Protein AF-A0A528BCK7-F1 (afdb_monomer_lite)

Radius of gyration: 27.26 Å; chains: 1; bounding box: 50×42×67 Å

Foldseek 3Di:
DDDDDDPPWDWDQDVVVRGIDGRVRVCVVVPPPDPVVVVCVVPPDDPVPDDDDDDDDDDPVDDPVVVCVVQPHDPCCVPQAVVCCVPVVDGGDDDDDPPADQCVPHPDHDDPVSNPD

Secondary structure (DSSP, 8-state):
------TT---EEETTTTEEEPHHHHHHHHHHSS-HHHHHHHH---GGGSPPPPPPPPP-SS-HHHHHHHTT--HHIIIIIIHHHHHTSSPPP--S---SPPGGG-SS---GGGG--

Sequence (117 aa):
KKWRLQPGRMLLIDLEKGRIVSDEEIKSEIATRHPYKSWLANTQLILEDLKPVEPRALRRDVSLLDRQQAFGFTQEDTKLLMSPMATTGQEAVGSMGTDTPISAMSDRSKLLYTYFK

Structure (mmCIF, N/CA/C/O backbone):
data_AF-A0A528BCK7-F1
#
_entry.id   AF-A0A528BCK7-F1
#
loop_
_atom_site.group_PDB
_atom_site.id
_atom_site.type_symbol
_atom_site.label_atom_id
_atom_site.label_alt_id
_atom_site.label_comp_id
_atom_site.label_asym_id
_atom_site.label_entity_id
_atom_site.label_seq_id
_atom_site.pdbx_PDB_ins_code
_atom_site.Cartn_x
_atom_site.Cartn_y
_atom_site.Cartn_z
_atom_site.occupancy
_atom_site.B_iso_or_equiv
_atom_site.auth_seq_id
_atom_site.auth_comp_id
_atom_site.auth_asym_id
_atom_site.auth_atom_id
_atom_site.pdbx_PDB_model_num
ATOM 1 N N . LYS A 1 1 ? -5.201 13.796 40.355 1.00 51.31 1 LYS A N 1
ATOM 2 C CA . LYS A 1 1 ? -4.331 13.210 39.298 1.00 51.31 1 LYS A CA 1
ATOM 3 C C . LYS A 1 1 ? -4.772 13.813 37.960 1.00 51.31 1 LYS A C 1
ATOM 5 O O . LYS A 1 1 ? -5.935 13.641 37.630 1.00 51.31 1 LYS A O 1
ATOM 10 N N . LYS A 1 2 ? -3.934 14.588 37.250 1.00 53.78 2 LYS A N 1
ATOM 11 C CA . LYS A 1 2 ? -4.297 15.155 35.931 1.00 53.78 2 LYS A CA 1
ATOM 12 C C . LYS A 1 2 ? -4.194 14.055 34.872 1.00 53.78 2 LYS A C 1
ATOM 14 O O . LYS A 1 2 ? -3.164 13.393 34.799 1.00 53.78 2 LYS A O 1
ATOM 19 N N . TRP A 1 3 ? -5.253 13.849 34.098 1.00 69.56 3 TRP A N 1
ATOM 20 C CA . TRP A 1 3 ? -5.308 12.865 33.014 1.00 69.56 3 TRP A CA 1
ATOM 21 C C . TRP A 1 3 ? -5.402 13.586 31.665 1.00 69.56 3 TRP A C 1
ATOM 23 O O . TRP A 1 3 ? -5.983 14.666 31.591 1.00 69.56 3 TRP A O 1
ATOM 33 N N . ARG A 1 4 ? -4.810 13.003 30.616 1.00 82.88 4 ARG A N 1
ATOM 34 C CA . ARG A 1 4 ? -4.876 13.496 29.229 1.00 82.88 4 ARG A CA 1
ATOM 35 C C . ARG A 1 4 ? -5.416 12.400 28.319 1.00 82.88 4 ARG A C 1
ATOM 37 O O . ARG A 1 4 ? -5.146 11.225 28.571 1.00 82.88 4 ARG A O 1
ATOM 44 N N . LEU A 1 5 ? -6.127 12.783 27.263 1.00 85.94 5 LEU A N 1
ATOM 45 C CA . LEU A 1 5 ? -6.570 11.840 26.242 1.00 85.94 5 LEU A CA 1
ATOM 46 C C . LEU A 1 5 ? -5.348 11.281 25.495 1.00 85.94 5 LEU A C 1
ATOM 48 O O . LEU A 1 5 ? -4.428 12.024 25.152 1.00 85.94 5 LEU A O 1
ATOM 52 N N . GLN A 1 6 ? -5.325 9.967 25.296 1.00 88.94 6 GLN A N 1
ATOM 53 C CA . GLN A 1 6 ? -4.287 9.258 24.543 1.00 88.94 6 GLN A CA 1
ATOM 54 C C . GLN A 1 6 ? -4.856 8.821 23.186 1.00 88.94 6 GLN A C 1
ATOM 56 O O . GLN A 1 6 ? -6.077 8.674 23.081 1.00 88.94 6 GLN A O 1
ATOM 61 N N . PRO A 1 7 ? -4.015 8.590 22.159 1.00 92.44 7 PRO A N 1
ATOM 62 C CA . PRO A 1 7 ? -4.475 8.064 20.878 1.00 92.44 7 PRO A CA 1
ATOM 63 C C . PRO A 1 7 ? -5.371 6.835 21.060 1.00 92.44 7 PRO A C 1
ATOM 65 O O . PRO A 1 7 ? -5.031 5.907 21.793 1.00 92.44 7 PRO A O 1
ATOM 68 N N . GLY A 1 8 ? -6.541 6.865 20.424 1.00 90.00 8 GLY A N 1
ATOM 69 C CA . GLY A 1 8 ? -7.517 5.782 20.486 1.00 90.00 8 GLY A CA 1
ATOM 70 C C . GLY A 1 8 ? -8.351 5.706 21.768 1.00 90.00 8 GLY A C 1
ATOM 71 O O . GLY A 1 8 ? -9.182 4.809 21.839 1.00 90.00 8 GLY A O 1
ATOM 72 N N . ARG A 1 9 ? -8.184 6.595 22.762 1.00 89.88 9 ARG A N 1
ATOM 73 C CA . ARG A 1 9 ? -9.071 6.665 23.941 1.00 89.88 9 ARG A CA 1
ATOM 74 C C . ARG A 1 9 ? -10.195 7.686 23.761 1.00 89.88 9 ARG A C 1
ATOM 76 O O . ARG A 1 9 ? -10.013 8.707 23.103 1.00 89.88 9 ARG A O 1
ATOM 83 N N . MET A 1 10 ? -11.332 7.415 24.393 1.00 88.56 10 MET A N 1
ATOM 84 C CA . MET A 1 10 ? -12.540 8.236 24.402 1.00 88.56 10 MET A CA 1
ATOM 85 C C . MET A 1 10 ? -12.836 8.771 25.809 1.00 88.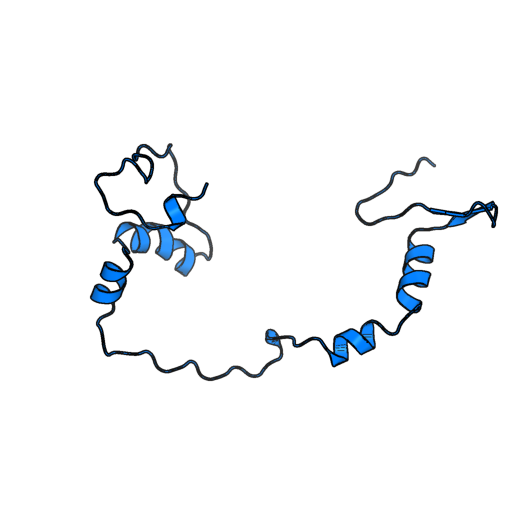56 10 MET A C 1
ATOM 87 O O . MET A 1 10 ? -12.487 8.156 26.817 1.00 88.56 10 MET A O 1
ATOM 91 N N . LEU A 1 11 ? -13.491 9.931 25.868 1.00 87.56 11 LEU A N 1
ATOM 92 C CA . LEU A 1 11 ? -14.052 10.511 27.085 1.00 87.56 11 LEU A CA 1
ATOM 93 C C . LEU A 1 11 ? -15.533 10.776 26.827 1.00 87.56 11 LEU A C 1
ATOM 95 O O . LEU A 1 11 ? -15.862 11.549 25.930 1.00 87.56 11 LEU A O 1
ATOM 99 N N . LEU A 1 12 ? -16.406 10.158 27.615 1.00 88.81 12 LEU A N 1
ATOM 100 C CA . LEU A 1 12 ? -17.843 10.403 27.563 1.00 88.81 12 LEU A CA 1
ATOM 101 C C . LEU A 1 12 ? -18.328 10.854 28.936 1.00 88.81 12 LEU A C 1
ATOM 103 O O . LEU A 1 12 ? -17.965 10.281 29.962 1.00 88.81 12 LEU A O 1
ATOM 107 N N . ILE A 1 13 ? -19.163 11.886 28.943 1.00 90.81 13 ILE A N 1
ATOM 108 C CA . ILE A 1 13 ? -19.881 12.349 30.127 1.00 90.81 13 ILE A CA 1
ATOM 109 C C . ILE A 1 13 ? -21.360 12.094 29.848 1.00 90.81 13 ILE A C 1
ATOM 111 O O . ILE A 1 13 ? -21.926 12.693 28.937 1.00 90.81 13 ILE A O 1
ATOM 115 N N . ASP A 1 14 ? -21.961 11.176 30.601 1.00 91.06 14 ASP A N 1
ATOM 116 C CA . ASP A 1 14 ? -23.384 10.853 30.512 1.00 91.06 14 ASP A CA 1
ATOM 117 C C . ASP A 1 14 ? -24.145 11.811 31.440 1.00 91.06 14 ASP A C 1
ATOM 119 O O . ASP A 1 14 ? -24.036 11.723 32.667 1.00 91.06 14 ASP A O 1
ATOM 123 N N . LEU A 1 15 ? -24.855 12.775 30.847 1.00 92.81 15 LEU A N 1
ATOM 124 C CA . LEU A 1 15 ? -25.572 13.828 31.574 1.00 92.81 15 LEU A CA 1
ATOM 125 C C . LEU A 1 15 ? -26.862 13.322 32.230 1.00 92.81 15 LEU A C 1
ATOM 127 O O . LEU A 1 15 ? -27.270 13.874 33.247 1.00 92.81 15 LEU A O 1
ATOM 131 N N . GLU A 1 16 ? -27.479 12.268 31.693 1.00 92.50 16 GLU A N 1
ATOM 132 C CA . GLU A 1 16 ? -28.690 11.670 32.266 1.00 92.50 16 GLU A CA 1
ATOM 133 C C . GLU A 1 16 ? -28.350 10.842 33.508 1.00 92.50 16 GLU A C 1
ATOM 135 O O . GLU A 1 16 ? -29.036 10.919 34.525 1.00 92.50 16 GLU A O 1
ATOM 140 N N . LYS A 1 17 ? -27.245 10.086 33.454 1.00 86.31 17 LYS A N 1
ATOM 141 C CA . LYS A 1 17 ? -26.737 9.305 34.595 1.00 86.31 17 LYS A CA 1
ATOM 142 C C . LYS A 1 17 ? -25.819 10.105 35.521 1.00 86.31 17 LYS A C 1
ATOM 144 O O . LYS A 1 17 ? -25.395 9.581 36.550 1.00 86.31 17 LYS A O 1
ATOM 149 N N . GLY A 1 18 ? -25.470 11.337 35.148 1.00 90.88 18 GLY A N 1
ATOM 150 C CA . GLY A 1 18 ? -24.630 12.245 35.929 1.00 90.88 18 GLY A CA 1
ATOM 151 C C . GLY A 1 18 ? -23.211 11.731 36.200 1.00 90.88 18 GLY A C 1
ATOM 152 O O . GLY A 1 18 ? -22.654 12.028 37.257 1.00 90.88 18 GLY A O 1
ATOM 153 N N . ARG A 1 19 ? -22.614 10.940 35.293 1.00 91.56 19 ARG A N 1
ATOM 154 C CA . ARG A 1 19 ? -21.288 10.329 35.513 1.00 91.56 19 ARG A CA 1
ATOM 155 C C . ARG A 1 19 ? -20.382 10.360 34.288 1.00 91.56 19 ARG A C 1
ATOM 157 O O . ARG A 1 19 ? -20.831 10.404 33.147 1.00 91.56 19 ARG A O 1
ATOM 164 N N . ILE A 1 20 ? -19.079 10.266 34.542 1.00 88.94 20 ILE A N 1
ATOM 165 C CA . ILE A 1 20 ? -18.073 10.039 33.501 1.00 88.94 20 ILE A CA 1
ATOM 166 C C . ILE A 1 20 ? -18.057 8.541 33.174 1.00 88.94 20 ILE A C 1
ATOM 168 O O . ILE A 1 20 ? -17.955 7.709 34.077 1.00 88.94 20 ILE A O 1
ATOM 172 N N . VAL A 1 21 ? -18.161 8.207 31.891 1.00 88.50 21 VAL A N 1
ATOM 173 C CA . VAL A 1 21 ? -18.076 6.840 31.366 1.00 88.50 21 VAL A CA 1
ATOM 174 C C . VAL A 1 21 ? -16.658 6.626 30.834 1.00 88.50 21 VAL A C 1
ATOM 176 O O . VAL A 1 21 ? -16.123 7.473 30.111 1.00 88.50 21 VAL A O 1
ATOM 179 N N . SER A 1 22 ? -16.020 5.525 31.235 1.00 88.31 22 SER A N 1
ATOM 180 C CA . SER A 1 22 ? -14.651 5.218 30.809 1.00 88.31 22 SER A CA 1
ATOM 181 C C . SER A 1 22 ? -14.599 4.750 29.352 1.00 88.31 22 SER A C 1
ATOM 183 O O . SER A 1 22 ? -15.574 4.233 28.813 1.00 88.31 22 SER A O 1
ATOM 185 N N . ASP A 1 23 ? -13.432 4.890 28.721 1.00 90.94 23 ASP A N 1
ATOM 186 C CA . ASP A 1 23 ? -13.168 4.398 27.363 1.00 90.94 23 ASP A CA 1
ATOM 187 C C . ASP A 1 23 ? -13.512 2.908 27.197 1.00 90.94 23 ASP A C 1
ATOM 189 O O . ASP A 1 23 ? -14.155 2.514 26.224 1.00 90.94 23 ASP A O 1
ATOM 193 N N . GLU A 1 24 ? -13.108 2.085 28.165 1.00 90.56 24 GLU A N 1
ATOM 194 C CA . GLU A 1 24 ? -13.338 0.643 28.156 1.00 90.56 24 GLU A CA 1
ATOM 195 C C . GLU A 1 24 ? -14.832 0.299 28.221 1.00 90.56 24 GLU A C 1
ATOM 197 O O . GLU A 1 24 ? -15.289 -0.603 27.520 1.00 90.56 24 GLU A O 1
ATOM 202 N N . GLU A 1 25 ? -15.603 1.036 29.023 1.00 91.06 25 GLU A N 1
ATOM 203 C CA . GLU A 1 25 ? -17.044 0.830 29.155 1.00 91.06 25 GLU A CA 1
ATOM 204 C C . GLU A 1 25 ? -17.778 1.200 27.859 1.00 91.06 25 GLU A C 1
ATOM 206 O O . GLU A 1 25 ? -18.547 0.387 27.346 1.00 91.06 25 GLU A O 1
ATOM 211 N N . ILE A 1 26 ? -17.466 2.365 27.275 1.00 91.19 26 ILE A N 1
ATOM 212 C CA . ILE A 1 26 ? -18.041 2.819 25.995 1.00 91.19 26 ILE A CA 1
ATOM 213 C C . ILE A 1 26 ? -17.792 1.776 24.901 1.00 91.19 26 ILE A C 1
ATOM 215 O O . ILE A 1 26 ? -18.705 1.375 24.178 1.00 91.19 26 ILE A O 1
ATOM 219 N N . LYS A 1 27 ? -16.541 1.324 24.767 1.00 94.00 27 LYS A N 1
ATOM 220 C CA . LYS A 1 27 ? -16.156 0.373 23.720 1.00 94.00 27 LYS A CA 1
ATOM 221 C C . LYS A 1 27 ? -16.772 -0.998 23.933 1.00 94.00 27 LYS A C 1
ATOM 223 O O . LYS A 1 27 ? -17.189 -1.609 22.956 1.00 94.00 27 LYS A O 1
ATOM 228 N N . SER A 1 28 ? -16.841 -1.472 25.176 1.00 93.75 28 SER A N 1
ATOM 229 C CA . SER A 1 28 ? -17.477 -2.750 25.502 1.00 93.75 28 SER A CA 1
ATOM 230 C C . SER A 1 28 ? -18.964 -2.730 25.155 1.00 93.75 28 SER A C 1
ATOM 232 O O . SER A 1 28 ? -19.458 -3.643 24.491 1.00 93.75 28 SER A O 1
ATOM 234 N N . GLU A 1 29 ? -19.666 -1.653 25.517 1.00 92.44 29 GLU A N 1
ATOM 235 C CA . GLU A 1 29 ? -21.076 -1.482 25.176 1.00 92.44 29 GLU A CA 1
ATOM 236 C C . GLU A 1 29 ? -21.277 -1.533 23.656 1.00 92.44 29 GLU A C 1
ATOM 238 O O . GLU A 1 29 ? -22.076 -2.322 23.161 1.00 92.44 29 GLU A O 1
ATOM 243 N N . ILE A 1 30 ? -20.509 -0.757 22.888 1.00 93.06 30 ILE A N 1
ATOM 244 C CA . ILE A 1 30 ? -20.648 -0.711 21.426 1.00 93.06 30 ILE A CA 1
ATOM 245 C C . ILE A 1 30 ? -20.265 -2.048 20.779 1.00 93.06 30 ILE A C 1
ATOM 247 O O . ILE A 1 30 ? -20.973 -2.512 19.884 1.00 93.06 30 ILE A O 1
ATOM 251 N N . ALA A 1 31 ? -19.176 -2.678 21.229 1.00 94.81 31 ALA A N 1
ATOM 252 C CA . ALA A 1 31 ? -18.671 -3.934 20.679 1.00 94.81 31 ALA A CA 1
ATOM 253 C C . ALA A 1 31 ? -19.608 -5.124 20.934 1.00 94.81 31 ALA A C 1
ATOM 255 O O . ALA A 1 31 ? -19.565 -6.097 20.186 1.00 94.81 31 ALA A O 1
ATOM 256 N N . THR A 1 32 ? -20.459 -5.051 21.960 1.00 95.69 32 THR A N 1
ATOM 257 C CA . THR A 1 32 ? -21.407 -6.120 22.312 1.00 95.69 32 THR A CA 1
ATOM 258 C C . THR A 1 32 ? -22.805 -5.929 21.723 1.00 95.69 32 THR A C 1
ATOM 260 O O . THR A 1 32 ? -23.603 -6.863 21.769 1.00 95.69 32 THR A O 1
ATOM 263 N N . ARG A 1 33 ? -23.108 -4.776 21.102 1.00 96.62 33 ARG A N 1
ATOM 264 C CA . ARG A 1 33 ? -24.420 -4.515 20.467 1.00 96.62 33 ARG A CA 1
ATOM 265 C C . ARG A 1 33 ? -24.775 -5.515 19.366 1.00 96.62 33 ARG A C 1
ATOM 267 O O . ARG A 1 33 ? -25.949 -5.818 19.176 1.00 96.62 33 ARG A O 1
ATOM 274 N N . HIS A 1 34 ? -23.776 -6.022 18.646 1.00 96.19 34 HIS A N 1
ATOM 275 C CA . HIS A 1 34 ? -23.963 -6.961 17.544 1.00 96.19 34 HIS A CA 1
ATOM 276 C C . HIS A 1 34 ? -22.859 -8.026 17.526 1.00 96.19 34 HIS A C 1
ATOM 278 O O . HIS A 1 34 ? -21.760 -7.786 18.031 1.00 96.19 34 HIS A O 1
ATOM 284 N N . PRO A 1 35 ? -23.100 -9.203 16.917 1.00 96.19 35 PRO A N 1
ATOM 285 C CA . PRO A 1 35 ? -22.107 -10.270 16.828 1.00 96.19 35 PRO A CA 1
ATOM 286 C C . PRO A 1 35 ? -21.074 -9.992 15.718 1.00 96.19 35 PRO A C 1
ATOM 288 O O . PRO A 1 35 ? -20.915 -10.787 14.791 1.00 96.19 35 PRO A O 1
ATOM 291 N N . TYR A 1 36 ? -20.343 -8.873 15.805 1.00 96.00 36 TYR A N 1
ATOM 292 C CA . TYR A 1 36 ? -19.392 -8.428 14.772 1.00 96.00 36 TYR A CA 1
ATOM 293 C C . TYR A 1 36 ? -18.353 -9.493 14.410 1.00 96.00 36 TYR A C 1
ATOM 295 O O . TYR A 1 36 ? -18.011 -9.651 13.243 1.00 96.00 36 TYR A O 1
ATOM 303 N N . LYS A 1 37 ? -17.887 -10.269 15.399 1.00 94.12 37 LYS A N 1
ATOM 304 C CA . LYS A 1 37 ? -16.946 -11.375 15.175 1.00 94.12 37 LYS A CA 1
ATOM 305 C C . LYS A 1 37 ? -17.521 -12.432 14.229 1.00 94.12 37 LYS A C 1
ATOM 307 O O . LYS A 1 37 ? -16.815 -12.904 13.346 1.00 94.12 37 LYS A O 1
ATOM 312 N N . SER A 1 38 ? -18.790 -12.792 14.408 1.00 95.06 38 SER A N 1
ATOM 313 C CA . SER A 1 38 ? -19.473 -13.763 13.551 1.00 95.06 38 SER A CA 1
ATOM 314 C C . SER A 1 38 ? -19.713 -13.199 12.157 1.00 95.06 38 SER A C 1
ATOM 316 O O . SER A 1 38 ? -19.539 -13.913 11.179 1.00 95.06 38 SER A O 1
ATOM 318 N N . TRP A 1 39 ? -20.075 -11.918 12.050 1.00 95.62 39 TRP A N 1
ATOM 319 C CA . TRP A 1 39 ? -20.226 -11.264 10.750 1.00 95.62 39 TRP A CA 1
ATOM 320 C C . TRP A 1 39 ? -18.915 -11.269 9.971 1.00 95.62 39 TRP A C 1
ATOM 322 O O . TRP A 1 39 ? -18.899 -11.754 8.847 1.00 95.62 39 TRP A O 1
ATOM 332 N N . LEU A 1 40 ? -17.811 -10.849 10.597 1.00 94.81 40 LEU A N 1
ATOM 333 C CA . LEU A 1 40 ? -16.486 -10.891 9.978 1.00 94.81 40 LEU A CA 1
ATOM 334 C C . LEU A 1 40 ? -16.101 -12.309 9.554 1.00 94.81 40 LEU A C 1
ATOM 336 O O . LEU A 1 40 ? -15.714 -12.500 8.409 1.00 94.81 40 LEU A O 1
ATOM 340 N N . ALA A 1 41 ? -16.282 -13.309 10.421 1.00 91.25 41 ALA A N 1
ATOM 341 C CA . ALA A 1 41 ? -15.972 -14.700 10.086 1.00 91.25 41 ALA A CA 1
ATOM 342 C C . ALA A 1 41 ? -16.769 -15.227 8.878 1.00 91.25 41 ALA A C 1
ATOM 344 O O . ALA A 1 41 ? -16.274 -16.072 8.140 1.00 91.25 41 ALA A O 1
ATOM 345 N N . ASN A 1 42 ? -17.989 -14.725 8.672 1.00 92.75 42 ASN A N 1
ATOM 346 C CA . ASN A 1 42 ? -18.864 -15.172 7.592 1.00 92.75 42 ASN A CA 1
ATOM 347 C C . ASN A 1 42 ? -18.667 -14.397 6.279 1.00 92.75 42 ASN A C 1
ATOM 349 O O . ASN A 1 42 ? -19.038 -14.908 5.225 1.00 92.75 42 ASN A O 1
ATOM 353 N N . THR A 1 43 ? -18.145 -13.166 6.321 1.00 93.19 43 THR A N 1
ATOM 354 C CA . THR A 1 43 ? -18.057 -12.290 5.136 1.00 93.19 43 THR A CA 1
ATOM 355 C C . THR A 1 43 ? -16.635 -11.975 4.697 1.00 93.19 43 THR A C 1
ATOM 357 O O . THR A 1 43 ? -16.427 -11.565 3.557 1.00 93.19 43 THR A O 1
ATOM 360 N N . GLN A 1 44 ? -15.657 -12.098 5.591 1.00 93.31 44 GLN A N 1
ATOM 361 C CA . GLN A 1 44 ? -14.270 -11.771 5.297 1.00 93.31 44 GLN A CA 1
ATOM 362 C C . GLN A 1 44 ? -13.576 -12.964 4.642 1.00 93.31 44 GLN A C 1
ATOM 364 O O . GLN A 1 44 ? -13.581 -14.073 5.169 1.00 93.31 44 GLN A O 1
ATOM 369 N N . LEU A 1 45 ? -12.928 -12.711 3.508 1.00 91.06 45 LEU A N 1
ATOM 370 C CA . LEU A 1 45 ? -11.992 -13.642 2.891 1.00 91.06 45 LEU A CA 1
ATOM 371 C C . LEU A 1 45 ? -10.575 -13.148 3.182 1.00 91.06 45 LEU A C 1
ATOM 373 O O . LEU A 1 45 ? -10.218 -12.037 2.790 1.00 91.06 45 LEU A O 1
ATOM 377 N N . ILE A 1 46 ? -9.794 -13.962 3.887 1.00 90.69 46 ILE A N 1
ATOM 378 C CA . ILE A 1 46 ? -8.377 -13.710 4.163 1.00 90.69 46 ILE A CA 1
ATOM 379 C C . ILE A 1 46 ? -7.588 -14.407 3.057 1.00 90.69 46 ILE A C 1
ATOM 381 O O . ILE A 1 46 ? -7.626 -15.632 2.945 1.00 90.69 46 ILE A O 1
ATOM 385 N N . LEU A 1 47 ? -6.940 -13.631 2.186 1.00 89.81 47 LEU A N 1
ATOM 386 C CA . LEU A 1 47 ? -6.256 -14.173 1.007 1.00 89.81 47 LEU A CA 1
ATOM 387 C C . LEU A 1 47 ? -5.047 -15.028 1.400 1.00 89.81 47 LEU A C 1
ATOM 389 O O . LEU A 1 47 ? -4.721 -15.981 0.701 1.00 89.81 47 LEU A O 1
ATOM 393 N N . GLU A 1 48 ? -4.426 -14.710 2.532 1.00 89.38 48 GLU A N 1
ATOM 394 C CA . GLU A 1 48 ? -3.277 -15.407 3.104 1.00 89.38 48 GLU A CA 1
ATOM 395 C C . GLU A 1 48 ? -3.618 -16.826 3.591 1.00 89.38 48 GLU A C 1
ATOM 397 O O . GLU A 1 48 ? -2.741 -17.687 3.611 1.00 89.38 48 GLU A O 1
ATOM 402 N N . ASP A 1 49 ? -4.886 -17.086 3.932 1.00 90.56 49 ASP A N 1
ATOM 403 C CA . ASP A 1 49 ? -5.369 -18.404 4.369 1.00 90.56 49 ASP A CA 1
ATOM 404 C C . ASP A 1 49 ? -5.763 -19.307 3.186 1.00 90.56 49 ASP A C 1
ATOM 406 O O . ASP A 1 49 ? -5.995 -20.512 3.345 1.00 90.56 49 ASP A O 1
ATOM 410 N N . LEU A 1 50 ? -5.871 -18.739 1.981 1.00 90.06 50 LEU A N 1
ATOM 411 C CA . LEU A 1 50 ? -6.201 -19.499 0.785 1.00 90.06 50 LEU A CA 1
ATOM 412 C C . LEU A 1 50 ? -5.006 -20.346 0.348 1.00 90.06 50 LEU A C 1
ATOM 414 O O . LEU A 1 50 ? -3.846 -19.943 0.424 1.00 90.06 50 LEU A O 1
ATOM 418 N N . LYS A 1 51 ? -5.297 -21.544 -0.168 1.00 89.94 51 LYS A N 1
ATOM 419 C CA . LYS A 1 51 ? -4.255 -22.407 -0.728 1.00 89.94 51 LYS A CA 1
ATOM 420 C C . LYS A 1 51 ? -3.568 -21.685 -1.891 1.00 89.94 51 LYS A C 1
ATOM 422 O O . LYS A 1 51 ? -4.274 -21.141 -2.746 1.00 89.94 51 LYS A O 1
ATOM 427 N N . PRO A 1 52 ? -2.227 -21.724 -1.968 1.00 86.75 52 PRO A N 1
ATOM 428 C CA . PRO A 1 52 ? -1.520 -21.152 -3.097 1.00 86.75 52 PRO A CA 1
ATOM 429 C C . PRO A 1 52 ? -1.989 -21.841 -4.379 1.00 86.75 52 PRO A C 1
ATOM 431 O O . PRO A 1 52 ? -2.113 -23.065 -4.445 1.00 86.75 52 PRO A O 1
ATOM 434 N N . VAL A 1 53 ? -2.283 -21.032 -5.388 1.00 87.19 53 VAL A N 1
ATOM 435 C CA . VAL A 1 53 ? -2.571 -21.505 -6.739 1.00 87.19 53 VAL A CA 1
ATOM 436 C C . VAL A 1 53 ? -1.290 -21.463 -7.553 1.00 87.19 53 VAL A C 1
ATOM 438 O O . VAL A 1 53 ? -0.521 -20.506 -7.454 1.00 87.19 53 VAL A O 1
ATOM 441 N N . GLU A 1 54 ? -1.068 -22.498 -8.362 1.00 85.38 54 GLU A N 1
ATOM 442 C CA . GLU A 1 54 ? 0.067 -22.522 -9.279 1.00 85.38 54 GLU A CA 1
ATOM 443 C C . GLU A 1 54 ? 0.022 -21.282 -10.185 1.00 85.38 54 GLU A C 1
ATOM 445 O O . GLU A 1 54 ? -1.013 -21.010 -10.813 1.00 85.38 54 GLU A O 1
ATOM 450 N N . PRO A 1 55 ? 1.112 -20.498 -10.255 1.00 83.50 55 PRO A N 1
ATOM 451 C CA . PRO A 1 55 ? 1.139 -19.305 -11.075 1.00 83.50 55 PRO A CA 1
ATOM 452 C C . PRO A 1 55 ? 0.932 -19.682 -12.541 1.00 83.50 55 PRO A C 1
ATOM 454 O O . PRO A 1 55 ? 1.464 -20.671 -13.051 1.00 83.50 55 PRO A O 1
ATOM 457 N N . ARG A 1 56 ? 0.154 -18.861 -13.253 1.00 84.75 56 ARG A N 1
ATOM 458 C CA . ARG A 1 56 ? -0.070 -19.055 -14.686 1.00 84.75 56 ARG A CA 1
ATOM 459 C C . ARG A 1 56 ? 1.277 -19.082 -15.410 1.00 84.75 56 ARG A C 1
ATOM 461 O O . ARG A 1 56 ? 2.106 -18.195 -15.211 1.00 84.75 56 ARG A O 1
ATOM 468 N N . ALA A 1 57 ? 1.455 -20.062 -16.295 1.00 81.94 57 ALA A N 1
ATOM 469 C CA . ALA A 1 57 ? 2.654 -20.162 -17.116 1.00 81.94 57 ALA A CA 1
ATOM 470 C C . ALA A 1 57 ? 2.937 -18.836 -17.842 1.00 81.94 57 ALA A C 1
ATOM 472 O O . ALA A 1 57 ? 2.041 -18.227 -18.440 1.00 81.94 57 ALA A O 1
ATOM 473 N N . LEU A 1 58 ? 4.198 -18.400 -17.789 1.00 79.50 58 LEU A N 1
ATOM 474 C CA . LEU A 1 58 ? 4.649 -17.186 -18.460 1.00 79.50 58 LEU A CA 1
ATOM 475 C C . LEU A 1 58 ? 4.394 -17.300 -19.964 1.00 79.50 58 LEU A C 1
ATOM 477 O O . LEU A 1 58 ? 4.813 -18.265 -20.606 1.00 79.50 58 LEU A O 1
ATOM 481 N N . ARG A 1 59 ? 3.754 -16.281 -20.545 1.00 78.38 59 ARG A N 1
ATOM 482 C CA . ARG A 1 59 ? 3.680 -16.160 -22.003 1.00 78.38 59 ARG A CA 1
ATOM 483 C C . ARG A 1 59 ? 5.087 -15.908 -22.542 1.00 78.38 59 ARG A C 1
ATOM 485 O O . ARG A 1 59 ? 5.748 -14.973 -22.087 1.00 78.38 59 ARG A O 1
ATOM 492 N N . ARG A 1 60 ? 5.526 -16.719 -23.505 1.00 81.25 60 ARG A N 1
ATOM 493 C CA . ARG A 1 60 ? 6.839 -16.623 -24.180 1.00 81.25 60 ARG A CA 1
ATOM 494 C C . ARG A 1 60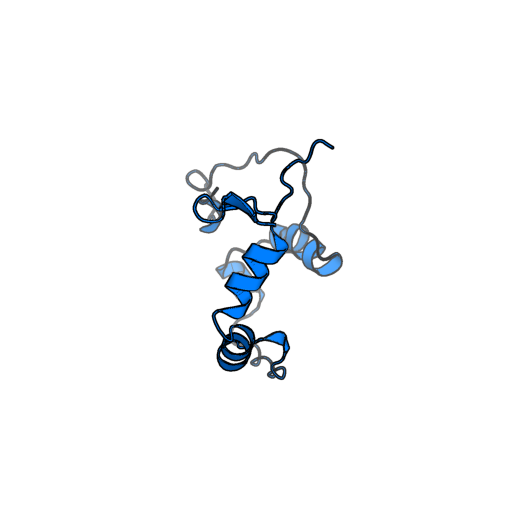 ? 6.719 -16.221 -25.656 1.00 81.25 60 ARG A C 1
ATOM 496 O O . ARG A 1 60 ? 7.638 -16.437 -26.430 1.00 81.25 60 ARG A O 1
ATOM 503 N N . ASP A 1 61 ? 5.571 -15.672 -26.033 1.00 89.88 61 ASP A N 1
ATOM 504 C CA . ASP A 1 61 ? 5.255 -15.183 -27.379 1.00 89.88 61 ASP A CA 1
ATOM 505 C C . ASP A 1 61 ? 6.071 -13.947 -27.788 1.00 89.88 61 ASP A C 1
ATOM 507 O O . ASP A 1 61 ? 6.248 -13.699 -28.975 1.00 89.88 61 ASP A O 1
ATOM 511 N N . VAL A 1 62 ? 6.589 -13.191 -26.818 1.00 89.25 62 VAL A N 1
ATOM 512 C CA . VAL A 1 62 ? 7.414 -11.995 -27.034 1.00 89.25 62 VAL A CA 1
ATOM 513 C C . VAL A 1 62 ? 8.608 -12.038 -26.085 1.00 89.25 62 VAL A C 1
ATOM 515 O O . VAL A 1 62 ? 8.471 -12.485 -24.938 1.00 89.25 62 VAL A O 1
ATOM 518 N N . SER A 1 63 ? 9.772 -11.577 -26.551 1.00 92.69 63 SER A N 1
ATOM 519 C CA . SER A 1 63 ? 10.982 -11.529 -25.729 1.00 92.69 63 SER A CA 1
ATOM 520 C C . SER A 1 63 ? 10.821 -10.564 -24.545 1.00 92.69 63 SER A C 1
ATOM 522 O O . SER A 1 63 ? 10.017 -9.628 -24.573 1.00 92.69 63 SER A O 1
ATOM 524 N N . LEU A 1 64 ? 11.585 -10.790 -23.472 1.00 90.75 64 LEU A N 1
ATOM 525 C CA . LEU A 1 64 ? 11.558 -9.909 -22.300 1.00 90.75 64 LEU A CA 1
ATOM 526 C C . LEU A 1 64 ? 12.014 -8.488 -22.653 1.00 90.75 64 LEU A C 1
ATOM 528 O O . LEU A 1 64 ? 11.396 -7.528 -22.198 1.00 90.75 64 LEU A O 1
ATOM 532 N N . LEU A 1 65 ? 13.0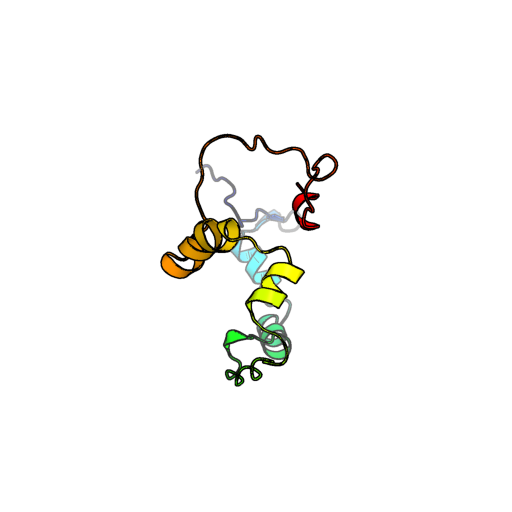61 -8.368 -23.473 1.00 93.25 65 LEU A N 1
ATOM 533 C CA . LEU A 1 65 ? 13.635 -7.081 -23.849 1.00 93.25 65 LEU A CA 1
ATOM 534 C C . LEU A 1 65 ? 12.632 -6.236 -24.640 1.00 93.25 65 LEU A C 1
ATOM 536 O O . LEU A 1 65 ? 12.445 -5.067 -24.316 1.00 93.25 65 LEU A O 1
ATOM 540 N N . ASP A 1 66 ? 11.930 -6.837 -25.604 1.00 94.19 66 ASP A N 1
ATOM 541 C CA . ASP A 1 66 ? 10.924 -6.121 -26.400 1.00 94.19 66 ASP A CA 1
ATOM 542 C C . ASP A 1 66 ? 9.783 -5.608 -25.513 1.00 94.19 66 ASP A C 1
ATOM 544 O O . ASP A 1 66 ? 9.314 -4.483 -25.673 1.00 94.19 66 ASP A O 1
ATOM 548 N N . ARG A 1 67 ? 9.362 -6.404 -24.518 1.00 92.69 67 ARG A N 1
ATOM 549 C CA . ARG A 1 67 ? 8.350 -5.977 -23.539 1.00 92.69 67 ARG A CA 1
ATOM 550 C C . ARG A 1 67 ? 8.854 -4.829 -22.672 1.00 92.69 67 ARG A C 1
ATOM 552 O O . ARG A 1 67 ? 8.133 -3.857 -22.481 1.00 92.69 67 ARG A O 1
ATOM 559 N N . GLN A 1 68 ? 10.075 -4.929 -22.152 1.00 93.44 68 GLN A N 1
ATOM 560 C CA . GLN A 1 68 ? 10.684 -3.876 -21.338 1.00 93.44 68 GLN A CA 1
ATOM 561 C C . GLN A 1 68 ? 10.762 -2.558 -22.113 1.00 93.44 68 GLN A C 1
ATOM 563 O O . GLN A 1 68 ? 10.319 -1.529 -21.609 1.00 93.44 68 GLN A O 1
ATOM 568 N N . GLN A 1 69 ? 11.226 -2.605 -23.362 1.00 92.56 69 GLN A N 1
ATOM 569 C CA . GLN A 1 69 ? 11.289 -1.436 -24.237 1.00 92.56 69 GLN A CA 1
ATOM 570 C C . GLN A 1 69 ? 9.900 -0.862 -24.538 1.00 92.56 69 GLN A C 1
ATOM 572 O O . GLN A 1 69 ? 9.716 0.351 -24.455 1.00 92.56 69 GLN A O 1
ATOM 577 N N . ALA A 1 70 ? 8.905 -1.713 -24.815 1.00 92.62 70 ALA A N 1
ATOM 578 C CA . ALA A 1 70 ? 7.532 -1.275 -25.074 1.00 92.62 70 ALA A CA 1
ATOM 579 C C . ALA A 1 70 ? 6.898 -0.545 -23.875 1.00 92.62 70 ALA A C 1
ATOM 581 O O . ALA A 1 70 ? 6.127 0.393 -24.067 1.00 92.62 70 ALA A O 1
ATOM 582 N N . PHE A 1 71 ? 7.243 -0.940 -22.645 1.00 92.94 71 PHE A N 1
ATOM 583 C CA . PHE A 1 71 ? 6.788 -0.284 -21.413 1.00 92.94 71 PHE A CA 1
ATOM 584 C C . PHE A 1 71 ? 7.732 0.820 -20.910 1.00 92.94 71 PHE A C 1
ATOM 586 O O . PHE A 1 71 ? 7.510 1.360 -19.830 1.00 92.94 71 PHE A O 1
ATOM 593 N N . GLY A 1 72 ? 8.761 1.182 -21.682 1.00 93.00 72 GLY A N 1
ATOM 594 C CA . GLY A 1 72 ? 9.661 2.290 -21.362 1.00 93.00 72 GLY A CA 1
ATOM 595 C C . GLY A 1 72 ? 10.681 2.004 -20.257 1.00 93.00 72 GLY A C 1
ATOM 596 O O . GLY A 1 72 ? 11.242 2.953 -19.720 1.00 93.00 72 GLY A O 1
ATOM 597 N N . PHE A 1 73 ? 10.943 0.734 -19.927 1.00 94.00 73 PHE A N 1
ATOM 598 C CA . PHE A 1 73 ? 12.009 0.371 -18.992 1.00 94.00 73 PHE A CA 1
ATOM 599 C C . PHE A 1 73 ? 13.380 0.676 -19.590 1.00 94.00 73 PHE A C 1
ATOM 601 O O . PHE A 1 73 ? 13.710 0.261 -20.705 1.00 94.00 73 PHE A O 1
ATOM 608 N N . THR A 1 74 ? 14.211 1.340 -18.800 1.00 93.25 74 THR A N 1
ATOM 609 C CA . THR A 1 74 ? 15.597 1.648 -19.129 1.00 93.25 74 THR A CA 1
ATOM 610 C C . THR A 1 74 ? 16.570 0.755 -18.355 1.00 93.25 74 THR 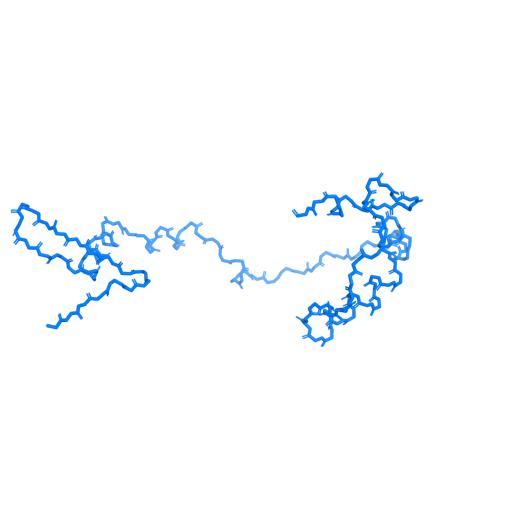A C 1
ATOM 612 O O . THR A 1 74 ? 16.220 0.049 -17.400 1.00 93.25 74 THR A O 1
ATOM 615 N N . GLN A 1 75 ? 17.841 0.785 -18.764 1.00 93.56 75 GLN A N 1
ATOM 616 C CA . GLN A 1 75 ? 18.902 0.116 -18.009 1.00 93.56 75 GLN A CA 1
ATOM 617 C C . GLN A 1 75 ? 19.081 0.731 -16.616 1.00 93.56 75 GLN A C 1
ATOM 619 O O . GLN A 1 75 ? 19.405 0.006 -15.677 1.00 93.56 75 GLN A O 1
ATOM 624 N N . GLU A 1 76 ? 18.842 2.037 -16.470 1.00 92.25 76 GLU A N 1
ATOM 625 C CA . GLU A 1 76 ? 18.894 2.726 -15.179 1.00 92.25 76 GLU A CA 1
ATOM 626 C C . GLU A 1 76 ? 17.786 2.234 -14.251 1.00 92.25 76 GLU A C 1
ATOM 628 O O . GLU A 1 76 ? 18.082 1.876 -13.114 1.00 92.25 76 GLU A O 1
ATOM 633 N N . ASP A 1 77 ? 16.554 2.085 -14.748 1.00 92.50 77 ASP A N 1
ATOM 634 C CA . ASP A 1 77 ? 15.448 1.545 -13.947 1.00 92.50 77 ASP A CA 1
ATOM 635 C C . ASP A 1 77 ? 15.801 0.160 -13.395 1.00 92.50 77 ASP A C 1
ATOM 637 O O . ASP A 1 77 ? 15.647 -0.120 -12.208 1.00 92.50 77 ASP A O 1
ATOM 641 N N . THR A 1 78 ? 16.357 -0.712 -14.236 1.00 93.00 78 THR A N 1
ATOM 642 C CA . THR A 1 78 ? 16.684 -2.081 -13.818 1.00 93.00 78 THR A CA 1
ATOM 643 C C . THR A 1 78 ? 17.889 -2.123 -12.871 1.00 93.00 78 THR A C 1
ATOM 645 O O . THR A 1 78 ? 17.891 -2.851 -11.879 1.00 93.00 78 THR A O 1
ATOM 648 N N . LYS A 1 79 ? 18.936 -1.345 -13.156 1.00 93.38 79 LYS A N 1
ATOM 649 C CA . LYS A 1 79 ? 20.200 -1.414 -12.413 1.00 93.38 79 LYS A CA 1
ATOM 650 C C . LYS A 1 79 ? 20.177 -0.605 -11.119 1.00 93.38 79 LYS A C 1
ATOM 652 O O . LYS A 1 79 ? 20.749 -1.053 -10.129 1.00 93.38 79 LYS A O 1
ATOM 657 N N . LEU A 1 80 ? 19.559 0.572 -11.138 1.00 93.69 80 LEU A N 1
ATOM 658 C CA . LEU A 1 80 ? 19.553 1.510 -10.017 1.00 93.69 80 LEU A CA 1
ATOM 659 C C . LEU A 1 80 ? 18.308 1.347 -9.152 1.00 93.69 80 LEU A C 1
ATOM 661 O O . LEU A 1 80 ? 18.443 1.368 -7.935 1.00 93.69 80 LEU A O 1
ATOM 665 N N . LEU A 1 81 ? 17.126 1.151 -9.751 1.00 93.56 81 LEU A N 1
ATOM 666 C CA . LEU A 1 81 ? 15.868 1.072 -8.998 1.00 93.56 81 LEU A CA 1
ATOM 667 C C . LEU A 1 81 ? 15.513 -0.371 -8.619 1.00 93.56 81 LEU A C 1
ATOM 669 O O . LEU A 1 81 ? 15.289 -0.665 -7.448 1.00 93.56 81 LEU A O 1
ATOM 673 N N . MET A 1 82 ? 15.501 -1.298 -9.583 1.00 95.44 82 MET A N 1
ATOM 674 C CA . MET A 1 82 ? 15.054 -2.678 -9.336 1.00 95.44 82 MET A CA 1
ATOM 675 C C . MET A 1 82 ? 16.053 -3.503 -8.517 1.00 95.44 82 MET A C 1
ATOM 677 O O . MET A 1 82 ? 15.644 -4.309 -7.684 1.00 95.44 82 MET A O 1
ATOM 681 N N . SER A 1 83 ? 17.355 -3.308 -8.737 1.00 94.62 83 SER A N 1
ATOM 682 C CA . SER A 1 83 ? 18.416 -4.054 -8.047 1.00 94.62 83 SER A C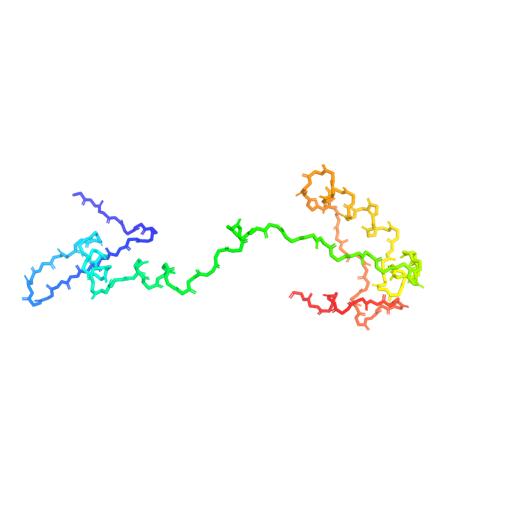A 1
ATOM 683 C C . SER A 1 83 ? 18.346 -3.972 -6.508 1.00 94.62 83 SER A C 1
ATOM 685 O O . SER A 1 83 ? 18.316 -5.031 -5.872 1.00 94.62 83 SER A O 1
ATOM 687 N N . PRO A 1 84 ? 18.267 -2.784 -5.865 1.00 95.12 84 PRO A N 1
ATOM 688 C CA . PRO A 1 84 ? 18.134 -2.707 -4.407 1.00 95.12 84 PRO A CA 1
ATOM 689 C C . PRO A 1 84 ? 16.816 -3.313 -3.909 1.00 95.12 84 PRO A C 1
ATOM 691 O O . PRO A 1 84 ? 16.835 -4.094 -2.961 1.00 95.12 84 PRO A O 1
ATOM 694 N N . MET A 1 85 ? 15.695 -3.092 -4.604 1.00 96.62 85 MET A N 1
ATOM 695 C CA . MET A 1 85 ? 14.412 -3.694 -4.213 1.00 96.62 85 MET A CA 1
ATOM 696 C C . MET A 1 85 ? 14.466 -5.225 -4.214 1.00 96.62 85 MET A C 1
ATOM 698 O O . MET A 1 85 ? 13.918 -5.865 -3.320 1.00 96.62 85 MET A O 1
ATOM 702 N N . ALA A 1 86 ? 15.162 -5.819 -5.186 1.00 96.19 86 ALA A N 1
ATOM 703 C CA . ALA A 1 86 ? 15.309 -7.267 -5.285 1.00 96.19 86 ALA A CA 1
ATOM 704 C C . ALA A 1 86 ? 16.317 -7.859 -4.282 1.00 96.19 86 ALA A C 1
ATOM 706 O O . ALA A 1 86 ? 16.180 -9.020 -3.904 1.00 96.19 86 ALA A O 1
ATOM 707 N N . THR A 1 87 ? 17.341 -7.100 -3.877 1.00 95.62 87 THR A N 1
ATOM 708 C CA . THR A 1 87 ? 18.455 -7.614 -3.056 1.00 95.62 87 THR A CA 1
ATOM 709 C C . THR A 1 87 ? 18.337 -7.275 -1.573 1.00 95.62 87 THR A C 1
ATOM 711 O O . THR A 1 87 ? 18.650 -8.119 -0.737 1.00 95.62 87 THR A O 1
ATOM 714 N N . THR A 1 88 ? 17.884 -6.067 -1.230 1.00 95.38 88 THR A N 1
ATOM 715 C CA . THR A 1 88 ? 17.759 -5.586 0.157 1.00 95.38 88 THR A CA 1
ATOM 716 C C . THR A 1 88 ? 16.309 -5.399 0.599 1.00 95.38 88 THR A C 1
ATOM 718 O O . THR A 1 88 ? 16.064 -5.206 1.789 1.00 95.38 88 THR A O 1
ATOM 721 N N . GLY A 1 89 ? 15.346 -5.455 -0.330 1.00 95.56 89 GLY A N 1
ATOM 722 C CA . GLY A 1 89 ? 13.933 -5.187 -0.041 1.00 95.56 89 GLY A CA 1
ATOM 723 C C . GLY A 1 89 ? 13.644 -3.713 0.255 1.00 95.56 89 GLY A C 1
ATOM 724 O O . GLY A 1 89 ? 12.603 -3.398 0.825 1.00 95.56 89 GLY A O 1
ATOM 725 N N . GLN A 1 90 ? 14.572 -2.818 -0.094 1.00 95.44 90 GLN A N 1
ATOM 726 C CA . GLN A 1 90 ? 14.451 -1.376 0.105 1.00 95.44 90 GLN A CA 1
ATOM 727 C C . GLN A 1 90 ? 14.442 -0.654 -1.239 1.00 95.44 90 GLN A C 1
ATOM 729 O O . GLN A 1 90 ? 15.010 -1.129 -2.225 1.00 95.44 90 GLN A O 1
ATOM 734 N N . GLU A 1 91 ? 13.802 0.510 -1.275 1.00 94.88 91 GLU A N 1
ATOM 735 C CA . GLU A 1 91 ? 13.867 1.389 -2.438 1.00 94.88 91 GLU A CA 1
ATOM 736 C C . GLU A 1 91 ? 15.278 1.962 -2.641 1.00 94.88 91 GLU A C 1
ATOM 738 O O . GLU A 1 91 ? 16.103 2.017 -1.725 1.00 94.88 91 GLU A O 1
ATOM 743 N N . ALA A 1 92 ? 15.563 2.387 -3.870 1.00 94.12 92 ALA A N 1
ATOM 744 C CA . ALA A 1 92 ? 16.836 3.004 -4.202 1.00 94.12 92 ALA A CA 1
ATOM 745 C C . ALA A 1 92 ? 16.957 4.392 -3.561 1.00 94.12 92 ALA A C 1
ATOM 747 O O . ALA A 1 92 ? 16.104 5.254 -3.759 1.00 94.12 92 ALA A O 1
ATOM 748 N N . VAL A 1 93 ? 18.060 4.630 -2.850 1.00 93.44 93 VAL A N 1
ATOM 749 C CA . VAL A 1 93 ? 18.385 5.950 -2.299 1.00 93.44 93 VAL A CA 1
ATOM 750 C C . VAL A 1 93 ? 19.318 6.685 -3.257 1.00 93.44 93 VAL A C 1
ATOM 752 O O . VAL A 1 93 ? 20.339 6.146 -3.685 1.00 93.44 93 VAL A O 1
ATOM 755 N N . GLY A 1 94 ? 18.972 7.932 -3.572 1.00 89.44 94 GLY A N 1
ATOM 756 C CA . GLY A 1 94 ? 19.785 8.857 -4.357 1.00 89.44 94 GLY A CA 1
ATOM 757 C C . GLY A 1 94 ? 20.045 10.160 -3.604 1.00 89.44 94 GLY A C 1
ATOM 758 O O . GLY A 1 94 ? 19.452 10.428 -2.560 1.00 89.44 94 GLY A O 1
ATOM 759 N N . SER A 1 95 ? 20.941 10.981 -4.140 1.00 90.88 95 SER A N 1
ATOM 760 C CA . SER A 1 95 ? 21.212 12.336 -3.657 1.00 90.88 95 SER A CA 1
ATOM 761 C C . SER A 1 95 ? 21.140 13.330 -4.818 1.00 90.88 95 SER A C 1
ATOM 763 O O . SER A 1 95 ? 21.070 12.921 -5.977 1.00 90.88 95 SER A O 1
ATOM 765 N N . MET A 1 96 ? 21.187 14.629 -4.498 1.00 92.88 96 MET A N 1
ATOM 766 C CA . MET A 1 96 ? 20.987 15.756 -5.426 1.00 92.88 96 MET A CA 1
ATOM 767 C C . MET A 1 96 ? 19.522 15.955 -5.858 1.00 92.88 96 MET A C 1
ATOM 769 O O . MET A 1 96 ? 18.658 15.112 -5.631 1.00 92.88 96 MET A O 1
ATOM 773 N N . GLY A 1 97 ? 19.229 17.131 -6.421 1.00 88.25 97 GLY A N 1
ATOM 774 C CA . GLY A 1 97 ? 17.906 17.464 -6.953 1.00 88.25 97 GLY A CA 1
ATOM 775 C C . GLY A 1 97 ? 17.654 16.855 -8.335 1.00 88.25 97 GLY A C 1
ATOM 776 O O . GLY A 1 97 ? 18.582 16.460 -9.039 1.00 88.25 97 GLY A O 1
ATOM 777 N N . THR A 1 98 ? 16.388 16.809 -8.747 1.00 87.94 98 THR A N 1
ATOM 778 C CA . THR A 1 98 ? 16.005 16.394 -10.102 1.00 87.94 98 THR A CA 1
ATOM 779 C C . THR A 1 98 ? 16.233 17.540 -11.092 1.00 87.94 98 THR A C 1
ATOM 781 O O . THR A 1 98 ? 15.407 18.442 -11.182 1.00 87.94 98 THR A O 1
ATOM 784 N N . ASP A 1 99 ? 17.327 17.482 -11.855 1.00 90.25 99 ASP A N 1
ATOM 785 C CA . ASP A 1 99 ? 17.676 18.472 -12.897 1.00 90.25 99 ASP A CA 1
ATOM 786 C C . ASP A 1 99 ? 17.100 18.122 -14.290 1.00 90.25 99 ASP A C 1
ATOM 788 O O . ASP A 1 99 ? 17.493 18.650 -15.327 1.00 90.25 99 ASP A O 1
ATOM 792 N N . THR A 1 100 ? 16.160 17.173 -14.350 1.00 88.31 100 THR A N 1
ATOM 793 C CA . THR A 1 100 ? 15.474 16.827 -15.601 1.00 88.31 100 THR A CA 1
ATOM 794 C C . THR A 1 100 ? 14.262 17.732 -15.822 1.00 88.31 100 THR A C 1
ATOM 796 O O . THR A 1 100 ? 13.541 17.991 -14.853 1.00 88.31 100 THR A O 1
ATOM 799 N N . PRO A 1 101 ? 13.939 18.109 -17.076 1.00 91.25 101 PRO A N 1
ATOM 800 C CA . PRO A 1 101 ? 12.708 18.829 -17.384 1.00 91.25 101 PRO A CA 1
ATOM 801 C C . PRO A 1 101 ? 11.471 18.136 -16.810 1.00 91.25 101 PRO A C 1
ATOM 803 O O . PRO A 1 101 ? 11.407 16.902 -16.743 1.00 91.25 101 PRO A O 1
ATOM 806 N N . ILE A 1 102 ? 10.456 18.927 -16.451 1.00 93.06 102 ILE A N 1
ATOM 807 C CA . ILE A 1 102 ? 9.144 18.380 -16.100 1.00 93.06 102 ILE A CA 1
ATOM 808 C C . ILE A 1 102 ? 8.602 17.549 -17.266 1.00 93.06 102 ILE A C 1
ATOM 810 O O . ILE A 1 102 ? 8.880 17.841 -18.428 1.00 93.06 102 ILE A O 1
ATOM 814 N N . SER A 1 103 ? 7.800 16.529 -16.967 1.00 93.81 103 SER A N 1
ATOM 815 C CA . SER A 1 103 ? 7.375 15.535 -17.960 1.00 93.81 103 SER A CA 1
ATOM 816 C C . SER A 1 103 ? 6.730 16.147 -19.213 1.00 93.81 103 SER A C 1
ATOM 818 O O . SER A 1 103 ? 6.967 15.667 -20.314 1.00 93.81 103 SER A O 1
ATOM 820 N N . ALA A 1 104 ? 5.978 17.244 -19.067 1.00 94.12 104 ALA A N 1
ATOM 821 C CA . ALA A 1 104 ? 5.343 17.959 -20.179 1.00 94.12 104 ALA A CA 1
ATOM 822 C C . ALA A 1 104 ? 6.317 18.730 -21.095 1.00 94.12 104 ALA A C 1
ATOM 824 O O . ALA A 1 104 ? 5.950 19.059 -22.216 1.00 94.12 104 ALA A O 1
ATOM 825 N N . MET A 1 105 ? 7.532 19.029 -20.626 1.00 95.06 105 MET A N 1
ATOM 826 C CA . MET A 1 105 ? 8.565 19.779 -21.356 1.00 95.06 105 MET A CA 1
ATOM 827 C C . MET A 1 105 ? 9.754 18.895 -21.760 1.00 95.06 105 MET A C 1
ATOM 829 O O . MET A 1 105 ? 10.799 19.405 -22.150 1.00 95.06 105 MET A O 1
ATOM 833 N N . SER A 1 106 ? 9.650 17.573 -21.602 1.00 94.19 106 SER A N 1
ATOM 834 C CA . SER A 1 106 ? 10.747 16.668 -21.930 1.00 94.19 106 SER A CA 1
ATOM 835 C C . SER A 1 106 ? 10.743 16.310 -23.415 1.00 94.19 106 SER A C 1
ATOM 837 O O . SER A 1 106 ? 9.728 15.865 -23.939 1.00 94.19 106 SER A O 1
ATOM 839 N N . ASP A 1 107 ? 11.911 16.376 -24.057 1.00 93.88 107 ASP A N 1
ATOM 840 C CA . ASP A 1 107 ? 12.123 15.858 -25.422 1.00 93.88 107 ASP A CA 1
ATOM 841 C C . ASP A 1 107 ? 12.179 14.319 -25.484 1.00 93.88 107 ASP A C 1
ATOM 843 O O . ASP A 1 107 ? 12.369 13.716 -26.543 1.00 93.88 107 ASP A O 1
ATOM 847 N N . ARG A 1 108 ? 12.076 13.652 -24.330 1.00 89.44 108 ARG A N 1
ATOM 848 C CA . ARG A 1 108 ? 12.056 12.194 -24.209 1.00 89.44 108 ARG A CA 1
ATOM 849 C C . ARG A 1 108 ? 10.649 11.733 -23.868 1.00 89.44 108 ARG A C 1
ATOM 851 O O . ARG A 1 108 ? 9.945 12.396 -23.114 1.00 89.44 108 ARG A O 1
ATOM 858 N N . SER A 1 109 ? 10.283 10.550 -24.358 1.00 89.94 109 SER A N 1
ATOM 859 C CA . SER A 1 109 ? 9.047 9.889 -23.937 1.00 89.94 109 SER A CA 1
ATOM 860 C C . SER A 1 109 ? 9.066 9.671 -22.421 1.00 89.94 109 SER A C 1
ATOM 862 O O . SER A 1 109 ? 10.048 9.162 -21.873 1.00 89.94 109 SER A O 1
ATOM 864 N N . LYS A 1 110 ? 7.999 10.093 -21.744 1.00 91.75 110 LYS A N 1
ATOM 865 C CA . LYS A 1 110 ? 7.821 9.968 -20.295 1.00 91.75 110 LYS A CA 1
ATOM 866 C C . LYS A 1 110 ? 6.583 9.130 -20.009 1.00 91.75 110 LYS A C 1
ATOM 868 O O . LYS A 1 110 ? 5.571 9.246 -20.695 1.00 91.75 110 LYS A O 1
ATOM 873 N N . LEU A 1 111 ? 6.673 8.279 -18.991 1.00 93.31 111 LEU A N 1
ATOM 874 C CA . LEU A 1 111 ? 5.571 7.416 -18.578 1.00 93.31 111 LEU A CA 1
ATOM 875 C C . LEU A 1 111 ? 4.520 8.214 -17.803 1.00 93.31 111 LEU A C 1
ATOM 877 O O . LEU A 1 111 ? 4.832 9.188 -17.125 1.00 93.31 111 LEU A O 1
ATOM 881 N N . LEU A 1 112 ? 3.262 7.782 -17.879 1.00 94.94 112 LEU A N 1
ATOM 882 C CA . LEU A 1 112 ? 2.122 8.531 -17.340 1.00 94.94 112 LEU A CA 1
ATOM 883 C C . LEU A 1 112 ? 2.276 8.889 -15.852 1.00 94.94 112 LEU A C 1
ATOM 885 O O . LEU A 1 112 ? 1.887 9.977 -15.434 1.00 94.94 112 LEU A O 1
ATOM 889 N N . TYR A 1 113 ? 2.884 8.008 -15.056 1.00 94.31 113 TYR A N 1
ATOM 890 C CA . TYR A 1 113 ? 3.062 8.242 -13.625 1.00 94.31 113 TYR A CA 1
ATOM 891 C C . TYR A 1 113 ? 3.963 9.447 -13.314 1.00 94.31 113 TYR A C 1
ATOM 893 O O . TYR A 1 113 ? 3.821 10.039 -12.251 1.00 94.31 113 TYR A O 1
ATOM 901 N N . THR A 1 114 ? 4.846 9.880 -14.224 1.00 92.81 114 THR A N 1
ATOM 902 C CA . THR A 1 114 ? 5.744 11.019 -13.961 1.00 92.81 114 THR A CA 1
ATOM 903 C C . THR A 1 114 ? 5.035 12.378 -14.027 1.00 92.81 114 THR A C 1
ATOM 905 O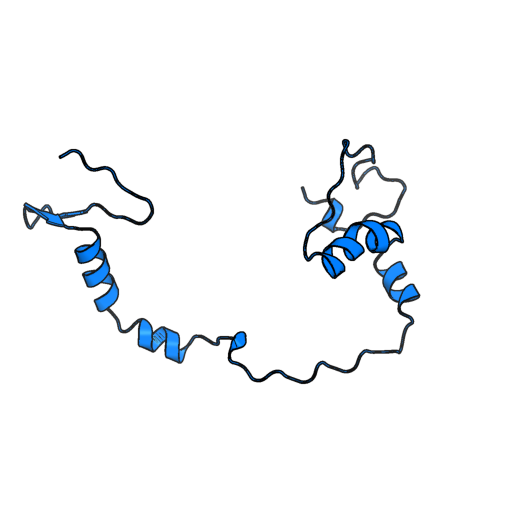 O . THR A 1 114 ? 5.656 13.409 -13.746 1.00 92.81 114 THR A O 1
ATOM 908 N N . TYR A 1 115 ? 3.757 12.412 -14.415 1.00 94.31 115 TYR A N 1
ATOM 909 C CA . TYR A 1 115 ? 2.922 13.618 -14.455 1.00 94.31 115 TYR A CA 1
ATOM 910 C C . TYR A 1 115 ? 2.176 13.881 -13.139 1.00 94.31 115 TYR A C 1
ATOM 912 O O . TYR A 1 115 ? 1.686 14.990 -12.940 1.00 94.31 115 TYR A O 1
ATOM 920 N N . PHE A 1 116 ? 2.122 12.902 -12.233 1.00 95.19 116 PHE A N 1
ATOM 921 C CA . PHE A 1 116 ? 1.475 13.019 -10.926 1.00 95.19 116 PHE A CA 1
ATOM 922 C C . PHE A 1 116 ? 2.543 13.284 -9.856 1.00 95.19 116 PHE A C 1
ATOM 924 O O . PHE A 1 116 ? 3.578 12.614 -9.840 1.00 95.19 116 PHE A O 1
ATOM 931 N N . LYS A 1 117 ? 2.328 14.306 -9.020 1.00 84.12 117 LYS A N 1
ATOM 932 C CA . LYS A 1 117 ? 3.233 14.732 -7.941 1.00 84.12 117 LYS A CA 1
ATOM 933 C C . LYS A 1 117 ? 2.566 14.567 -6.590 1.00 84.12 117 LYS A C 1
ATOM 935 O O . LYS A 1 117 ? 1.358 14.881 -6.515 1.00 84.12 117 LYS A O 1
#

pLDDT: mean 90.65, std 6.52, range [51.31, 96.62]